Protein AF-A0AA96CYI2-F1 (afdb_monomer_lite)

Radius of gyration: 26.39 Å; chains: 1; bounding box: 57×51×70 Å

Organism: NCBI:txid3074453

Secondary structure (DSSP, 8-state):
---SHHHHHHHHHHHHHHHHHHHHHHHHHHHHHTT-TTSHHHHHHHHHHHHHHHHHHHHHHHHTTTTSHHHHHHHHHHHHHHHHHHHHHHHHT--SHHHHHHHHHTTT-

Sequence (109 aa):
MPFLLPLATLITGVLTVKTVNKTIKTYERRKKEMKDQKFDLEIQKEIAKIGMTATLGATVVTSMFMKNKIAKNTHIVAGVAFCGFALWHHILYQPKKQKVIDKLETKVN

Structure (mmCIF, N/CA/C/O backbone):
data_AF-A0AA96CYI2-F1
#
_entry.id   AF-A0AA96CYI2-F1
#
loop_
_atom_site.group_PDB
_atom_site.id
_atom_site.type_symbol
_atom_site.label_atom_id
_atom_site.label_alt_id
_atom_site.label_comp_id
_atom_site.label_asym_id
_atom_site.label_entity_id
_atom_site.label_seq_id
_atom_site.pdbx_PDB_ins_code
_atom_site.Cartn_x
_atom_site.Cartn_y
_atom_site.Cartn_z
_atom_site.occupancy
_atom_site.B_iso_or_equiv
_atom_site.auth_seq_id
_atom_site.auth_comp_id
_atom_site.auth_asym_id
_atom_site.auth_atom_id
_atom_site.pdbx_PDB_model_num
ATOM 1 N N . MET A 1 1 ? -19.732 25.198 -49.444 1.00 53.97 1 MET A N 1
ATOM 2 C CA . MET A 1 1 ? -18.272 25.153 -49.681 1.00 53.97 1 MET A CA 1
ATOM 3 C C . MET A 1 1 ? -17.588 24.350 -48.559 1.00 53.97 1 MET A C 1
ATOM 5 O O . MET A 1 1 ? -17.339 24.937 -47.516 1.00 53.97 1 MET A O 1
ATOM 9 N N . PRO A 1 2 ? -17.347 23.027 -48.702 1.00 59.66 2 PRO A N 1
ATOM 10 C CA . PRO A 1 2 ? -16.864 22.173 -47.601 1.00 59.66 2 PRO A CA 1
ATOM 11 C C . PRO A 1 2 ? -15.433 21.603 -47.769 1.00 59.66 2 PRO A C 1
ATOM 13 O O . PRO A 1 2 ? -15.092 20.622 -47.119 1.00 59.66 2 PRO A O 1
ATOM 16 N N . PHE A 1 3 ? -14.574 22.177 -48.620 1.00 61.09 3 PHE A N 1
ATOM 17 C CA . PHE A 1 3 ? -13.263 21.577 -48.950 1.00 61.09 3 PHE A CA 1
ATOM 18 C C . PHE A 1 3 ? -12.067 22.048 -48.094 1.00 61.09 3 PHE A C 1
ATOM 20 O O . PHE A 1 3 ? -10.960 21.554 -48.283 1.00 61.09 3 PHE A O 1
ATOM 27 N N . LEU A 1 4 ? -12.258 22.964 -47.136 1.00 60.44 4 LEU A N 1
ATOM 28 C CA . LEU A 1 4 ? -11.163 23.533 -46.319 1.00 60.44 4 LEU A CA 1
ATOM 29 C C . LEU A 1 4 ? -10.926 22.832 -44.965 1.00 60.44 4 LEU A C 1
ATOM 31 O O . LEU A 1 4 ? -9.879 23.019 -44.352 1.00 60.44 4 LEU A O 1
ATOM 35 N N . LEU A 1 5 ? -11.857 21.989 -44.510 1.00 65.56 5 LEU A N 1
ATOM 36 C CA . LEU A 1 5 ? -11.751 21.225 -43.258 1.00 65.56 5 LEU A CA 1
ATOM 37 C C . LEU A 1 5 ? -10.650 20.134 -43.224 1.00 65.56 5 LEU A C 1
ATOM 39 O O . LEU A 1 5 ? -9.997 20.014 -42.185 1.00 65.56 5 LEU A O 1
ATOM 43 N N . PRO A 1 6 ? -10.378 19.359 -44.298 1.00 71.62 6 PRO A N 1
ATOM 44 C CA . PRO A 1 6 ? -9.450 18.225 -44.209 1.00 71.62 6 PRO A CA 1
ATOM 45 C C . PRO A 1 6 ? -7.975 18.634 -44.044 1.00 71.62 6 PRO A C 1
ATOM 47 O O . PRO A 1 6 ? -7.177 17.877 -43.485 1.00 71.62 6 PRO A O 1
ATOM 50 N N . LEU A 1 7 ? -7.597 19.840 -44.485 1.00 74.50 7 LEU A N 1
ATOM 51 C CA . LEU A 1 7 ? -6.219 20.326 -44.363 1.00 74.50 7 LEU A CA 1
ATOM 52 C C . LEU A 1 7 ? -5.867 20.682 -42.909 1.00 74.50 7 LEU A C 1
ATOM 54 O O . LEU A 1 7 ? -4.781 20.354 -42.433 1.00 74.50 7 LEU A O 1
ATOM 58 N N . ALA A 1 8 ? -6.804 21.299 -42.182 1.00 74.31 8 ALA A N 1
ATOM 59 C CA . ALA A 1 8 ? -6.614 21.676 -40.783 1.00 74.31 8 ALA A CA 1
ATOM 60 C C . ALA A 1 8 ? -6.457 20.442 -39.877 1.00 74.31 8 ALA A C 1
ATOM 62 O O . ALA A 1 8 ? -5.572 20.407 -39.022 1.00 74.31 8 ALA A O 1
ATOM 63 N N . THR A 1 9 ? -7.241 19.387 -40.121 1.00 76.69 9 THR A N 1
ATOM 64 C CA . THR A 1 9 ? -7.154 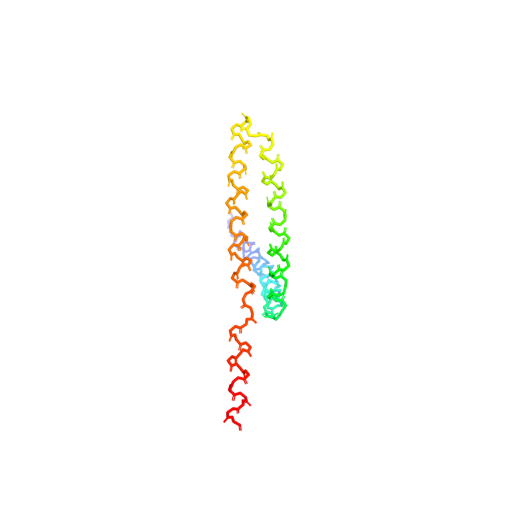18.129 -39.363 1.00 76.69 9 THR A CA 1
ATOM 65 C C . THR A 1 9 ? -5.818 17.406 -39.548 1.00 76.69 9 THR A C 1
ATOM 67 O O . THR A 1 9 ? -5.294 16.832 -38.592 1.00 76.69 9 THR A O 1
ATOM 70 N N . LEU A 1 10 ? -5.220 17.478 -40.743 1.00 80.94 10 LEU A N 1
ATOM 71 C CA . LEU A 1 10 ? -3.894 16.909 -41.006 1.00 80.94 10 LEU A CA 1
ATOM 72 C C . LEU A 1 10 ? -2.791 17.637 -40.226 1.00 80.94 10 LEU A C 1
ATOM 74 O O . LEU A 1 10 ? -1.918 16.995 -39.638 1.00 80.94 10 LEU A O 1
ATOM 78 N N . ILE A 1 11 ? -2.852 18.969 -40.167 1.00 78.94 11 ILE A N 1
ATOM 79 C CA . ILE A 1 11 ? -1.852 19.792 -39.471 1.00 78.94 11 I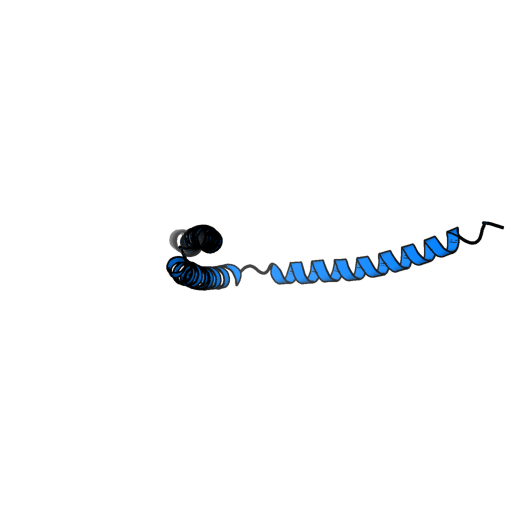LE A CA 1
ATOM 80 C C . ILE A 1 11 ? -1.898 19.537 -37.956 1.00 78.94 11 ILE A C 1
ATOM 82 O O . ILE A 1 11 ? -0.849 19.350 -37.331 1.00 78.94 11 ILE A O 1
ATOM 86 N N . THR A 1 12 ? -3.095 19.446 -37.364 1.00 78.50 12 THR A N 1
ATOM 87 C CA . THR A 1 12 ? -3.256 19.115 -35.937 1.00 78.50 12 THR A CA 1
ATOM 88 C C . THR A 1 12 ? -2.744 17.707 -35.618 1.00 78.50 12 THR A C 1
ATOM 90 O O . THR A 1 12 ? -2.062 17.519 -34.609 1.00 78.50 12 THR A O 1
ATOM 93 N N . GLY A 1 13 ? -2.989 16.723 -36.493 1.00 80.62 13 GLY A N 1
ATOM 94 C CA . GLY A 1 13 ? -2.487 15.356 -36.321 1.00 80.62 13 GLY A CA 1
ATOM 95 C C . GLY A 1 13 ? -0.957 15.285 -36.238 1.00 80.62 13 GLY A C 1
ATOM 96 O O . GLY A 1 13 ? -0.410 14.674 -35.318 1.00 80.62 13 GLY A O 1
ATOM 97 N N . VAL A 1 14 ? -0.248 15.973 -37.138 1.00 81.69 14 VAL A N 1
ATOM 98 C CA . VAL A 1 14 ? 1.228 15.977 -37.172 1.00 81.69 14 VAL A CA 1
ATOM 99 C C . VAL A 1 14 ? 1.834 16.630 -35.921 1.00 81.69 14 VAL A C 1
ATOM 101 O O . VAL A 1 14 ? 2.846 16.149 -35.398 1.00 81.69 14 VAL A O 1
ATOM 104 N N . LEU A 1 15 ? 1.215 17.696 -35.402 1.00 79.50 15 LEU A N 1
ATOM 105 C CA . LEU A 1 15 ? 1.688 18.374 -34.192 1.00 79.50 15 LEU A CA 1
ATOM 106 C C . LEU A 1 15 ? 1.493 17.507 -32.935 1.00 79.50 15 LEU A C 1
ATOM 108 O O . LEU A 1 15 ? 2.398 17.414 -32.095 1.00 79.50 15 LEU A O 1
ATOM 112 N N . THR A 1 16 ? 0.359 16.809 -32.840 1.00 80.38 16 THR A N 1
ATOM 113 C CA . THR A 1 16 ? 0.076 15.874 -31.742 1.00 80.38 16 THR A CA 1
ATOM 114 C C . THR A 1 16 ? 1.062 14.706 -31.745 1.00 80.38 16 THR A C 1
ATOM 116 O O . THR A 1 16 ? 1.639 14.388 -30.705 1.00 80.38 16 THR A O 1
ATOM 119 N N . VAL A 1 17 ? 1.367 14.127 -32.913 1.00 80.62 17 VAL A N 1
ATOM 120 C CA . VAL A 1 17 ? 2.335 13.020 -33.032 1.00 80.62 17 VAL A CA 1
ATOM 121 C C . VAL A 1 17 ? 3.750 13.449 -32.623 1.00 80.62 17 VAL A C 1
ATOM 123 O O . VAL A 1 17 ? 4.425 12.723 -31.888 1.00 80.62 17 VAL A O 1
ATOM 126 N N . LYS A 1 18 ? 4.204 14.648 -33.017 1.00 79.94 18 LYS A N 1
ATOM 127 C CA . LYS A 1 18 ? 5.518 15.170 -32.593 1.00 79.94 18 LYS A CA 1
ATOM 128 C C . LYS A 1 18 ? 5.597 15.391 -31.080 1.00 79.94 18 LYS A C 1
ATOM 130 O O . LYS A 1 18 ? 6.635 15.109 -30.477 1.00 79.94 18 LYS A O 1
ATOM 135 N N . THR A 1 19 ? 4.505 15.848 -30.471 1.00 78.31 19 THR A N 1
ATOM 136 C CA . THR A 1 19 ? 4.417 16.067 -29.020 1.00 78.31 19 THR A CA 1
ATOM 137 C C . THR A 1 19 ? 4.475 14.743 -28.260 1.00 78.31 19 THR A C 1
ATOM 139 O O . THR A 1 19 ? 5.278 14.590 -27.339 1.00 78.31 19 THR A O 1
ATOM 142 N N . VAL A 1 20 ? 3.707 13.744 -28.701 1.00 82.75 20 VAL A N 1
ATOM 143 C CA . VAL A 1 20 ? 3.675 12.414 -28.077 1.00 82.75 20 VAL A CA 1
ATOM 144 C C . VAL A 1 20 ? 5.019 11.693 -28.220 1.00 82.75 20 VAL A C 1
ATOM 146 O O . VAL A 1 20 ? 5.529 11.160 -27.235 1.00 82.75 20 VAL A O 1
ATOM 149 N N . ASN A 1 21 ? 5.664 11.745 -29.391 1.00 80.06 21 ASN A N 1
ATOM 150 C CA . ASN A 1 21 ? 6.963 11.096 -29.610 1.00 80.06 21 ASN A CA 1
ATOM 151 C C . ASN A 1 21 ? 8.067 11.649 -28.681 1.00 80.06 21 ASN A C 1
ATOM 153 O O . ASN A 1 21 ? 8.897 10.900 -28.158 1.00 80.06 21 ASN A O 1
ATOM 157 N N . LYS A 1 22 ? 8.055 12.962 -28.410 1.00 81.88 22 LYS A N 1
ATOM 158 C CA . LYS A 1 22 ? 8.994 13.597 -27.469 1.00 81.88 22 LYS A CA 1
ATOM 159 C C . LYS A 1 22 ? 8.761 13.127 -26.026 1.00 81.88 22 LYS A C 1
ATOM 161 O O . LYS A 1 22 ? 9.727 12.882 -25.296 1.00 81.88 22 LYS A O 1
ATOM 166 N N . THR A 1 23 ? 7.500 12.945 -25.633 1.00 76.38 23 THR A N 1
ATOM 167 C CA . THR A 1 23 ? 7.116 12.432 -24.310 1.00 76.38 23 THR A CA 1
ATOM 168 C C . THR A 1 23 ? 7.503 10.962 -24.139 1.00 76.38 23 THR A C 1
ATOM 170 O O . THR A 1 23 ? 8.130 10.617 -23.137 1.00 76.38 23 THR A O 1
ATOM 173 N N . ILE A 1 24 ? 7.244 10.115 -25.142 1.00 79.62 24 ILE A N 1
ATOM 174 C CA . ILE A 1 24 ? 7.604 8.685 -25.124 1.00 79.62 24 ILE A CA 1
ATOM 175 C C . ILE A 1 24 ? 9.121 8.504 -24.990 1.00 79.62 24 ILE A C 1
ATOM 177 O O . ILE A 1 24 ? 9.583 7.770 -24.118 1.00 79.62 24 ILE A O 1
ATOM 181 N N . LYS A 1 25 ? 9.920 9.243 -25.772 1.00 80.94 25 LYS A N 1
ATOM 182 C CA . LYS A 1 25 ? 11.391 9.184 -25.690 1.00 80.94 25 LYS A CA 1
ATOM 183 C C . LYS A 1 25 ? 11.925 9.589 -24.309 1.00 80.94 25 LYS A C 1
ATOM 185 O O . LYS A 1 25 ? 12.961 9.090 -23.873 1.00 80.94 25 LYS A O 1
ATOM 190 N N . THR A 1 26 ? 11.221 10.483 -23.617 1.00 76.81 26 THR A N 1
ATOM 191 C CA . THR A 1 26 ? 11.572 10.923 -22.257 1.00 76.81 26 THR A CA 1
ATOM 192 C C . THR 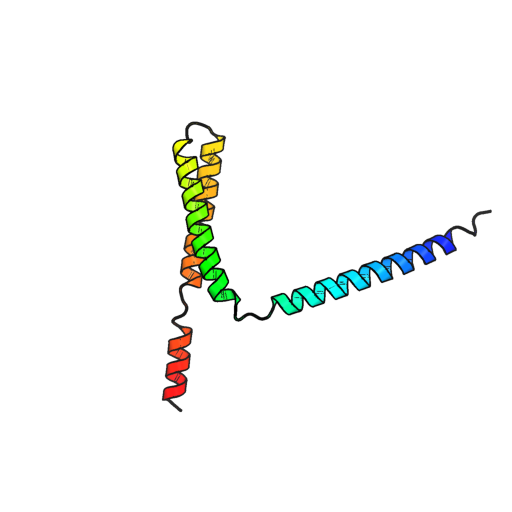A 1 26 ? 11.168 9.892 -21.199 1.00 76.81 26 THR A C 1
ATOM 194 O O . THR A 1 26 ? 11.890 9.716 -20.218 1.00 76.81 26 THR A O 1
ATOM 197 N N . TYR A 1 27 ? 10.052 9.186 -21.401 1.00 70.19 27 TYR A N 1
ATOM 198 C CA . TYR A 1 27 ? 9.608 8.092 -20.534 1.00 70.19 27 TYR A CA 1
ATOM 199 C C . TYR A 1 27 ? 10.556 6.887 -20.612 1.00 70.19 27 TYR A C 1
ATOM 201 O O . TYR A 1 27 ? 11.035 6.412 -19.585 1.00 70.19 27 TYR A O 1
ATOM 209 N N . GLU A 1 28 ? 10.918 6.462 -21.824 1.00 76.44 28 GLU A N 1
ATOM 210 C CA . GLU A 1 28 ? 11.845 5.344 -22.045 1.00 76.44 28 GLU A CA 1
ATOM 211 C C . GLU A 1 28 ? 13.255 5.631 -21.502 1.00 76.44 28 GLU A C 1
ATOM 213 O O . GLU A 1 28 ? 13.892 4.749 -20.927 1.00 76.44 28 GLU A O 1
ATOM 218 N N . ARG A 1 29 ? 13.736 6.882 -21.592 1.00 65.81 29 ARG A N 1
ATOM 219 C CA . ARG A 1 29 ? 15.029 7.270 -21.003 1.00 65.81 29 ARG A CA 1
ATOM 220 C C . ARG A 1 29 ? 15.015 7.187 -19.472 1.00 65.81 29 ARG A C 1
ATOM 222 O O . ARG A 1 29 ? 15.930 6.602 -18.903 1.00 65.81 29 ARG A O 1
ATOM 229 N N . ARG A 1 30 ? 13.957 7.685 -18.819 1.00 62.69 30 ARG A N 1
ATOM 230 C CA . ARG A 1 30 ? 13.794 7.571 -17.355 1.00 62.69 30 ARG A CA 1
ATOM 231 C C . ARG A 1 30 ? 13.627 6.122 -16.894 1.00 62.69 30 ARG A C 1
ATOM 233 O O . ARG A 1 30 ? 14.155 5.740 -15.856 1.00 62.69 30 ARG A O 1
ATOM 240 N N . LYS A 1 31 ? 12.942 5.293 -17.684 1.00 64.69 31 LYS A N 1
ATOM 241 C CA . LYS A 1 31 ? 12.794 3.856 -17.417 1.00 64.69 31 LYS A CA 1
ATOM 242 C C . LYS A 1 31 ? 14.128 3.111 -17.502 1.00 64.69 31 LYS A C 1
ATOM 244 O O . LYS A 1 31 ? 14.342 2.171 -16.745 1.00 64.69 31 LYS A O 1
ATOM 249 N N . LYS A 1 32 ? 15.020 3.527 -18.407 1.00 59.31 32 LYS A N 1
ATOM 250 C CA . LYS A 1 32 ? 16.352 2.931 -18.561 1.00 59.31 32 LYS A CA 1
ATOM 251 C C . LYS A 1 32 ? 17.285 3.286 -17.396 1.00 59.31 32 LYS A C 1
ATOM 253 O O . LYS A 1 32 ? 18.036 2.418 -16.974 1.00 59.31 32 LYS A O 1
ATOM 258 N N . GLU A 1 33 ? 17.181 4.495 -16.842 1.00 58.00 33 GLU A N 1
ATOM 259 C CA . GLU A 1 33 ? 17.940 4.919 -15.648 1.00 58.00 33 GLU A CA 1
ATOM 260 C C . GLU A 1 33 ? 17.440 4.266 -14.348 1.00 58.00 33 GLU A C 1
ATOM 262 O O . GLU A 1 33 ? 18.240 3.923 -13.487 1.00 58.00 33 GLU A O 1
ATOM 267 N N . MET A 1 34 ? 16.137 3.990 -14.228 1.00 57.81 34 MET A N 1
ATOM 268 C CA . MET A 1 34 ? 15.569 3.226 -13.102 1.00 57.81 34 MET A CA 1
ATOM 269 C C . MET A 1 34 ? 16.011 1.749 -13.061 1.00 57.81 34 MET A C 1
ATOM 271 O O . MET A 1 34 ? 15.758 1.062 -12.077 1.00 57.81 34 MET A O 1
ATOM 275 N N . LYS A 1 35 ? 16.621 1.226 -14.133 1.00 53.91 35 LYS A N 1
ATOM 276 C CA . LYS A 1 35 ? 16.873 -0.212 -14.315 1.00 53.91 35 LYS A CA 1
ATOM 277 C C . LYS A 1 35 ? 18.274 -0.669 -13.883 1.00 53.91 35 LYS A C 1
ATOM 279 O O . LYS A 1 35 ? 18.572 -1.850 -14.037 1.00 53.91 35 LYS A O 1
ATOM 284 N N . ASP A 1 36 ? 19.135 0.199 -13.350 1.00 54.44 36 ASP A N 1
ATOM 285 C CA . ASP A 1 36 ? 20.457 -0.227 -12.858 1.00 54.44 36 ASP A CA 1
ATOM 286 C C . ASP A 1 36 ? 20.367 -0.805 -11.429 1.00 54.44 36 ASP A C 1
ATOM 288 O O . ASP A 1 36 ? 20.454 -0.137 -10.398 1.00 54.44 36 ASP A O 1
ATOM 292 N N . GLN A 1 37 ? 20.134 -2.117 -11.404 1.00 57.09 37 GLN A N 1
ATOM 293 C CA . GLN A 1 37 ? 19.570 -2.932 -10.324 1.00 57.09 37 GLN A CA 1
ATOM 294 C C . GLN A 1 37 ? 20.554 -3.425 -9.244 1.00 57.09 37 GLN A C 1
ATOM 296 O O . GLN A 1 37 ? 20.455 -4.562 -8.781 1.00 57.09 37 GLN A O 1
ATOM 301 N N . LYS A 1 38 ? 21.507 -2.604 -8.793 1.00 52.94 38 LYS A N 1
ATOM 302 C CA . LYS A 1 38 ? 22.332 -2.960 -7.611 1.00 52.94 38 LYS A CA 1
ATOM 303 C C . LYS A 1 38 ? 21.973 -2.198 -6.341 1.00 52.94 38 LYS A C 1
ATOM 305 O O . LYS A 1 38 ? 22.254 -2.685 -5.251 1.00 52.94 38 LYS A O 1
ATOM 310 N N . PHE A 1 39 ? 21.286 -1.069 -6.481 1.00 53.78 39 PHE A N 1
ATOM 311 C CA . PHE A 1 39 ? 20.814 -0.254 -5.362 1.00 53.78 39 PHE A CA 1
ATOM 312 C C . PHE A 1 39 ? 19.428 -0.693 -4.841 1.00 53.78 39 PHE A C 1
ATOM 314 O O . PHE A 1 39 ? 18.956 -0.218 -3.813 1.00 53.78 39 PHE A O 1
ATOM 321 N N . ASP A 1 40 ? 18.795 -1.649 -5.526 1.00 65.31 40 ASP A N 1
ATOM 322 C CA . ASP A 1 40 ? 17.415 -2.066 -5.279 1.00 65.31 40 ASP A CA 1
ATOM 323 C C . ASP A 1 40 ? 17.275 -2.891 -3.988 1.00 65.31 40 ASP A C 1
ATOM 325 O O . ASP A 1 40 ? 16.374 -2.648 -3.204 1.00 65.31 40 ASP A O 1
ATOM 329 N N . LEU A 1 41 ? 18.184 -3.829 -3.687 1.00 68.94 41 LEU A N 1
ATOM 330 C CA . LEU A 1 41 ? 18.021 -4.727 -2.526 1.00 68.94 41 LEU A CA 1
ATOM 331 C C . LEU A 1 41 ? 18.231 -4.041 -1.171 1.00 68.94 41 LEU A C 1
ATOM 333 O O . LEU A 1 41 ? 17.621 -4.442 -0.181 1.00 68.94 41 LEU A O 1
ATOM 337 N N . GLU A 1 42 ? 19.124 -3.058 -1.097 1.00 75.44 42 GLU A N 1
ATOM 338 C CA . GLU A 1 42 ? 19.390 -2.317 0.139 1.00 75.44 42 GLU A CA 1
ATOM 339 C C . GLU A 1 42 ? 18.275 -1.302 0.403 1.00 75.44 42 GLU A C 1
ATOM 341 O O . GLU A 1 42 ? 17.669 -1.342 1.474 1.00 75.44 42 GLU A O 1
ATOM 346 N N . ILE A 1 43 ? 17.876 -0.540 -0.625 1.00 80.69 43 ILE A N 1
ATOM 347 C CA . ILE A 1 43 ? 16.686 0.319 -0.571 1.00 80.69 43 ILE A CA 1
ATOM 348 C C . ILE A 1 43 ? 15.430 -0.501 -0.258 1.00 80.69 43 ILE A C 1
ATOM 350 O O . ILE A 1 43 ? 14.644 -0.106 0.594 1.00 80.69 43 ILE A O 1
ATOM 354 N N . GLN A 1 44 ? 15.229 -1.665 -0.877 1.00 81.38 44 GLN A N 1
ATOM 355 C CA . GLN A 1 44 ? 14.064 -2.509 -0.605 1.00 81.38 44 GLN A CA 1
ATOM 356 C C . GLN A 1 44 ? 14.038 -3.012 0.845 1.00 81.38 44 GLN A C 1
ATOM 358 O O . GLN A 1 44 ? 12.960 -3.096 1.431 1.00 81.38 44 GLN A O 1
ATOM 363 N N . LYS A 1 45 ? 15.194 -3.302 1.460 1.00 82.94 45 LYS A N 1
ATOM 364 C CA . LYS A 1 45 ? 15.272 -3.649 2.892 1.00 82.94 45 LYS A CA 1
ATOM 365 C C . LYS A 1 45 ? 14.958 -2.459 3.792 1.00 82.94 45 LYS A C 1
ATOM 367 O O . LYS A 1 45 ? 14.259 -2.630 4.790 1.00 82.94 45 LYS A O 1
ATOM 372 N N . GLU A 1 46 ? 15.451 -1.270 3.454 1.00 84.44 46 GLU A N 1
ATOM 373 C CA . GLU A 1 46 ? 15.136 -0.041 4.186 1.00 84.44 46 GLU A CA 1
ATOM 374 C C . GLU A 1 46 ? 13.651 0.311 4.073 1.00 84.44 46 GLU A C 1
ATOM 376 O O . GLU A 1 46 ? 13.004 0.543 5.092 1.00 84.44 46 GLU A O 1
ATOM 381 N N . ILE A 1 47 ? 13.078 0.234 2.869 1.00 88.81 47 ILE A N 1
ATOM 382 C CA . ILE A 1 47 ? 11.644 0.421 2.622 1.00 88.81 47 ILE A CA 1
ATOM 383 C C . ILE A 1 47 ? 10.832 -0.626 3.376 1.00 88.81 47 ILE A C 1
ATOM 385 O O . ILE A 1 47 ? 9.822 -0.280 3.978 1.00 88.81 47 ILE A O 1
ATOM 389 N N . ALA A 1 48 ? 11.258 -1.891 3.395 1.00 88.25 48 ALA A N 1
ATOM 390 C CA . ALA A 1 48 ? 10.569 -2.919 4.165 1.00 88.25 48 ALA A CA 1
ATOM 391 C C . ALA A 1 48 ? 10.588 -2.598 5.669 1.00 88.25 48 ALA A C 1
ATOM 39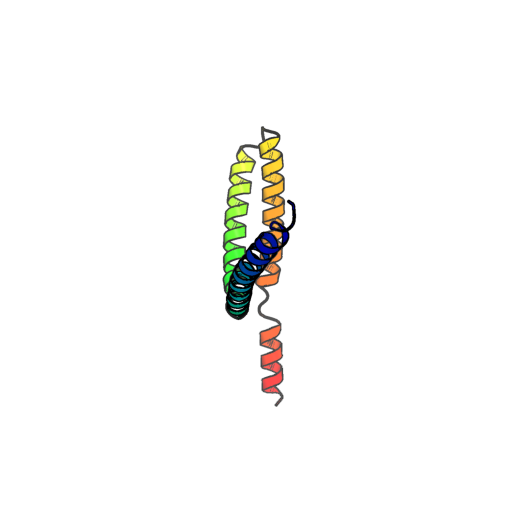3 O O . ALA A 1 48 ? 9.556 -2.700 6.326 1.00 88.25 48 ALA A O 1
ATOM 394 N N . LYS A 1 49 ? 11.723 -2.137 6.213 1.00 88.62 49 LYS A N 1
ATOM 395 C CA . LYS A 1 49 ? 11.840 -1.737 7.624 1.00 88.62 49 LYS A CA 1
ATOM 396 C C . LYS A 1 49 ? 10.976 -0.511 7.949 1.00 88.62 49 LYS A C 1
ATOM 398 O O . LYS A 1 49 ? 10.250 -0.535 8.939 1.00 88.62 49 LYS A O 1
ATOM 403 N N . ILE A 1 50 ? 11.015 0.525 7.110 1.00 93.12 50 ILE A N 1
ATOM 404 C CA . ILE A 1 50 ? 10.204 1.746 7.262 1.00 93.12 50 ILE A CA 1
ATOM 405 C C . ILE A 1 50 ? 8.711 1.427 7.098 1.00 93.12 50 ILE A C 1
ATOM 407 O O . ILE A 1 50 ? 7.880 1.906 7.863 1.00 93.12 50 ILE A O 1
ATOM 411 N N . GLY A 1 51 ? 8.358 0.579 6.133 1.00 92.69 51 GLY A N 1
ATOM 412 C CA . GLY A 1 51 ? 6.991 0.123 5.896 1.00 92.69 51 GLY A CA 1
ATOM 413 C C . GLY A 1 51 ? 6.441 -0.676 7.075 1.00 92.69 51 GLY A C 1
ATOM 414 O O . GLY A 1 51 ? 5.307 -0.441 7.495 1.00 92.69 51 GLY A O 1
ATOM 415 N N . MET A 1 52 ? 7.251 -1.557 7.672 1.00 93.31 52 MET A N 1
ATOM 416 C CA . MET A 1 52 ? 6.878 -2.288 8.887 1.00 93.31 52 MET A CA 1
ATOM 417 C C . MET A 1 52 ? 6.630 -1.349 10.069 1.00 93.31 52 MET A C 1
ATOM 419 O O . MET A 1 52 ? 5.617 -1.501 10.745 1.00 93.31 52 MET A O 1
ATOM 423 N N . THR A 1 53 ? 7.504 -0.371 10.327 1.00 95.25 53 THR A N 1
ATOM 424 C CA . THR A 1 53 ? 7.314 0.558 11.456 1.00 95.25 53 THR A CA 1
ATOM 425 C C . THR A 1 53 ? 6.133 1.499 11.234 1.00 95.25 53 THR A C 1
ATOM 427 O O . THR A 1 53 ? 5.352 1.722 12.159 1.00 95.25 53 THR A O 1
ATOM 430 N N . ALA A 1 54 ? 5.947 1.996 10.008 1.00 96.19 54 ALA A N 1
ATOM 431 C CA . ALA A 1 54 ? 4.822 2.852 9.646 1.00 96.19 54 ALA A CA 1
ATOM 432 C C . ALA A 1 54 ? 3.480 2.118 9.782 1.00 96.19 54 ALA A C 1
ATOM 434 O O . ALA A 1 54 ? 2.556 2.625 10.421 1.00 96.19 54 ALA A O 1
ATOM 435 N N . THR A 1 55 ? 3.377 0.905 9.225 1.00 95.44 55 THR A N 1
ATOM 436 C CA . THR A 1 55 ? 2.155 0.098 9.341 1.00 95.44 55 THR A CA 1
ATOM 437 C C . THR A 1 55 ? 1.912 -0.342 10.778 1.00 95.44 55 THR A C 1
ATOM 439 O O . THR A 1 55 ? 0.784 -0.227 11.233 1.00 95.44 55 THR A O 1
ATOM 442 N N . LEU A 1 56 ? 2.938 -0.727 11.543 1.00 94.62 56 LEU A N 1
ATOM 443 C CA . LEU A 1 56 ? 2.799 -1.029 12.972 1.00 94.62 56 LEU A CA 1
ATOM 444 C C . LEU A 1 56 ? 2.243 0.166 13.758 1.00 94.62 56 LEU A C 1
ATOM 446 O O . LEU A 1 56 ? 1.291 0.003 14.519 1.00 94.62 56 LEU A O 1
ATOM 450 N N . GLY A 1 57 ? 2.785 1.367 13.532 1.00 95.12 57 GLY A N 1
ATOM 451 C CA . GLY A 1 57 ? 2.286 2.599 14.140 1.00 95.12 57 GLY A CA 1
ATOM 452 C C . GLY A 1 57 ? 0.817 2.850 13.801 1.00 95.12 57 GLY A C 1
ATOM 453 O O . GLY A 1 57 ? 0.017 3.085 14.703 1.00 95.12 57 GLY A O 1
ATOM 454 N N . ALA A 1 58 ? 0.439 2.703 12.526 1.00 93.75 58 ALA A N 1
ATOM 455 C CA . ALA A 1 58 ? -0.947 2.820 12.073 1.00 93.75 58 ALA A CA 1
ATOM 456 C C . ALA A 1 58 ? -1.871 1.786 12.745 1.00 93.75 58 ALA A C 1
ATOM 458 O O . ALA A 1 58 ? -2.958 2.131 13.213 1.00 93.75 58 ALA A O 1
ATOM 459 N N . THR A 1 59 ? -1.441 0.527 12.846 1.00 94.44 59 THR A N 1
ATOM 460 C CA . THR A 1 59 ? -2.220 -0.545 13.478 1.00 94.44 59 THR A CA 1
ATOM 461 C C . THR A 1 59 ? -2.408 -0.293 14.977 1.00 94.44 59 THR A C 1
ATOM 463 O O . THR A 1 59 ? -3.501 -0.541 15.487 1.00 94.44 59 THR A O 1
ATOM 466 N N . VAL A 1 60 ? -1.398 0.262 15.664 1.00 94.06 60 VAL A N 1
ATOM 467 C CA . VAL A 1 60 ? -1.439 0.622 17.095 1.00 94.06 60 VAL A CA 1
ATOM 468 C C . VAL A 1 60 ? -2.328 1.839 17.363 1.00 94.06 60 VAL A C 1
ATOM 470 O O . VAL A 1 60 ? -3.177 1.784 18.247 1.00 94.06 60 VAL A O 1
ATOM 473 N N . VAL A 1 61 ? -2.217 2.927 16.590 1.00 93.31 61 VAL A N 1
ATOM 474 C CA . VAL A 1 61 ? -3.118 4.085 16.787 1.00 93.31 61 VAL A CA 1
ATOM 475 C C . VAL A 1 61 ? -4.566 3.721 16.462 1.00 93.31 61 VAL A C 1
ATOM 477 O O . VAL A 1 61 ? -5.494 4.171 17.133 1.00 93.31 61 VAL A O 1
ATOM 480 N N . THR A 1 62 ? -4.767 2.847 15.472 1.00 91.88 62 THR A N 1
ATOM 481 C CA . THR A 1 62 ? -6.106 2.404 15.083 1.00 91.88 62 THR A CA 1
ATOM 482 C C . THR A 1 62 ? -6.677 1.373 16.064 1.00 91.88 62 THR A C 1
ATOM 484 O O . THR A 1 62 ? -7.894 1.339 16.255 1.00 91.88 62 THR A O 1
ATOM 487 N N . SER A 1 63 ? -5.842 0.569 16.743 1.00 90.56 63 SER A N 1
ATOM 488 C CA . SER A 1 63 ? -6.314 -0.394 17.754 1.00 90.56 63 SER A CA 1
ATOM 489 C C . SER A 1 63 ? -6.947 0.311 18.955 1.00 90.56 63 SER A C 1
ATOM 491 O O . SER A 1 63 ? -7.966 -0.144 19.474 1.00 90.56 63 SER A O 1
ATOM 493 N N . MET A 1 64 ? -6.424 1.484 19.327 1.00 86.88 64 MET A N 1
ATOM 494 C CA . MET A 1 64 ? -6.973 2.304 20.410 1.00 86.88 64 MET A CA 1
ATOM 495 C C . MET A 1 64 ? -8.369 2.875 20.086 1.00 86.88 64 MET A C 1
ATOM 497 O O . MET A 1 64 ? -9.121 3.224 20.994 1.00 86.88 64 MET A O 1
ATOM 501 N N . PHE A 1 65 ? -8.756 2.906 18.804 1.00 85.56 65 PHE A N 1
ATOM 502 C CA . PHE A 1 65 ? -10.029 3.449 18.315 1.00 85.56 65 PHE A CA 1
ATOM 503 C C . PHE A 1 65 ? -10.999 2.391 17.740 1.00 85.56 65 PHE A C 1
ATOM 505 O O . PHE A 1 65 ? -11.926 2.736 17.009 1.00 85.56 65 PHE A O 1
ATOM 512 N N . MET A 1 66 ? -10.891 1.108 18.116 1.00 78.88 66 MET A N 1
ATOM 513 C CA . MET A 1 66 ? -11.733 -0.003 17.601 1.00 78.88 66 MET A CA 1
ATOM 514 C C . MET A 1 66 ? -13.247 0.071 17.903 1.00 78.88 66 MET A C 1
ATOM 516 O O . MET A 1 66 ? -14.001 -0.784 17.435 1.00 78.88 66 MET A O 1
ATOM 520 N N . LYS A 1 67 ? -13.725 1.087 18.635 1.00 81.81 67 LYS A N 1
ATOM 521 C CA . LYS A 1 67 ? -15.161 1.291 18.917 1.00 81.81 67 LYS A CA 1
ATOM 522 C C . LYS A 1 67 ? -15.982 1.626 17.662 1.00 81.81 67 LYS A C 1
ATOM 524 O O . LYS A 1 67 ? -17.163 1.293 17.606 1.00 81.81 67 LYS A O 1
ATOM 529 N N . ASN A 1 68 ? -15.365 2.219 16.635 1.00 86.25 68 ASN A N 1
ATOM 530 C CA . ASN A 1 68 ? -16.035 2.544 15.373 1.00 86.25 68 ASN A CA 1
ATOM 531 C C . ASN A 1 68 ? -15.799 1.470 14.298 1.00 86.25 68 ASN A C 1
ATOM 533 O O . ASN A 1 68 ? -14.677 1.000 14.108 1.00 86.25 68 ASN A O 1
ATOM 537 N N . LYS A 1 69 ? -16.838 1.158 13.502 1.00 86.38 69 LYS A N 1
ATOM 538 C CA . LYS A 1 69 ? -16.745 0.234 12.347 1.00 86.38 69 LYS A CA 1
ATOM 539 C C . LYS A 1 69 ? -15.628 0.617 11.366 1.00 86.38 69 LYS A C 1
ATOM 541 O O . LYS A 1 69 ? -14.951 -0.267 10.854 1.00 86.38 69 LYS A O 1
ATOM 546 N N . ILE A 1 70 ? -15.427 1.916 11.136 1.00 88.56 70 ILE A N 1
ATOM 547 C CA . ILE A 1 70 ? -14.386 2.438 10.237 1.00 88.56 70 ILE A CA 1
ATOM 548 C C . ILE A 1 70 ? -12.994 2.111 10.784 1.00 88.56 70 ILE A C 1
ATOM 550 O O . ILE A 1 70 ? -12.199 1.495 10.086 1.00 88.56 70 ILE A O 1
ATOM 554 N N . ALA A 1 71 ? -12.727 2.435 12.050 1.00 87.38 71 ALA A N 1
ATOM 555 C CA . ALA A 1 71 ? -11.448 2.132 12.685 1.00 87.38 71 ALA A CA 1
ATOM 556 C C . ALA A 1 71 ? -11.177 0.622 12.740 1.00 87.38 71 ALA A C 1
ATOM 558 O O . ALA A 1 71 ? -10.061 0.190 12.477 1.00 87.38 71 ALA A O 1
ATOM 559 N N . LYS A 1 72 ? -12.205 -0.206 12.974 1.00 88.75 72 LYS A N 1
ATOM 560 C CA . LYS A 1 72 ? -12.057 -1.667 12.914 1.00 88.75 72 LYS A CA 1
ATOM 561 C C . LYS A 1 72 ? -11.585 -2.142 11.535 1.00 88.75 72 LYS A C 1
ATOM 563 O O . LYS A 1 72 ? -10.663 -2.947 11.451 1.00 88.75 72 LYS A O 1
ATOM 568 N N . ASN A 1 73 ? -12.183 -1.629 10.461 1.00 92.62 73 ASN A N 1
ATOM 569 C CA . ASN A 1 73 ? -11.781 -1.982 9.100 1.00 92.62 73 ASN A CA 1
ATOM 570 C C . ASN A 1 73 ? -10.370 -1.470 8.782 1.00 92.62 73 ASN A C 1
ATOM 572 O O . ASN A 1 73 ? -9.560 -2.218 8.242 1.00 92.62 73 ASN A O 1
ATOM 576 N N . THR A 1 74 ? -10.050 -0.236 9.174 1.00 92.00 74 THR A N 1
ATOM 577 C CA . THR A 1 74 ? -8.710 0.338 8.999 1.00 92.00 74 THR A CA 1
ATOM 578 C C . THR A 1 74 ? -7.648 -0.458 9.758 1.00 92.00 74 THR A C 1
ATOM 580 O O . THR A 1 74 ? -6.580 -0.694 9.207 1.00 92.00 74 THR A O 1
ATOM 583 N N . HIS A 1 75 ? -7.936 -0.945 10.970 1.00 93.75 75 HIS A N 1
ATOM 584 C CA . HIS A 1 75 ? -7.014 -1.786 11.740 1.00 93.75 75 HIS A CA 1
ATOM 585 C C . HIS A 1 75 ? -6.741 -3.115 11.027 1.00 93.75 75 HIS A C 1
ATOM 587 O O . HIS A 1 75 ? -5.594 -3.542 10.948 1.00 93.75 75 HIS A O 1
ATOM 593 N N . ILE A 1 76 ? -7.775 -3.743 10.457 1.00 94.38 76 ILE A N 1
ATOM 594 C CA . ILE A 1 76 ? -7.622 -4.981 9.683 1.00 94.38 76 ILE A CA 1
ATOM 595 C C . ILE A 1 76 ? -6.778 -4.725 8.429 1.00 94.38 76 ILE A C 1
ATOM 597 O O . ILE A 1 76 ? -5.844 -5.476 8.166 1.00 94.38 76 ILE A O 1
ATOM 601 N N . VAL A 1 77 ? -7.051 -3.649 7.683 1.00 94.50 77 VAL A N 1
ATOM 602 C CA . VAL A 1 77 ? -6.272 -3.288 6.486 1.00 94.50 77 VAL A CA 1
ATOM 603 C C . VAL A 1 77 ? -4.815 -2.977 6.845 1.00 94.50 77 VAL A C 1
ATOM 605 O O . VAL A 1 77 ? -3.907 -3.487 6.190 1.00 94.50 77 VAL A O 1
ATOM 608 N N . ALA A 1 78 ? -4.579 -2.206 7.909 1.00 92.69 78 ALA A N 1
ATOM 609 C CA . ALA A 1 78 ? -3.239 -1.910 8.415 1.00 92.69 78 ALA A CA 1
ATOM 610 C C . ALA A 1 78 ? -2.507 -3.182 8.880 1.00 92.69 78 ALA A C 1
ATOM 612 O O . ALA A 1 78 ? -1.328 -3.355 8.578 1.00 92.69 78 ALA A O 1
ATOM 613 N N .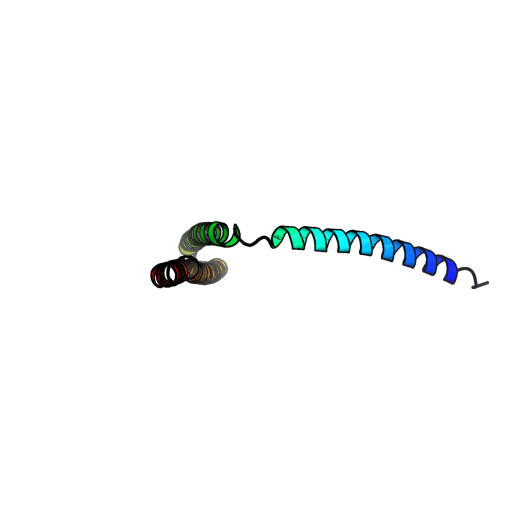 GLY A 1 79 ? -3.215 -4.111 9.530 1.00 93.06 79 GLY A N 1
ATOM 614 C CA . GLY A 1 79 ? -2.686 -5.409 9.945 1.00 93.06 79 GLY A CA 1
ATOM 615 C C . GLY A 1 79 ? -2.316 -6.314 8.766 1.00 93.06 79 GLY A C 1
ATOM 616 O O . GLY A 1 79 ? -1.235 -6.896 8.756 1.00 93.06 79 GLY A O 1
ATOM 617 N N . VAL A 1 80 ? -3.158 -6.388 7.730 1.00 95.81 80 VAL A N 1
ATOM 618 C CA . VAL A 1 80 ? -2.851 -7.143 6.501 1.00 95.81 80 VAL A CA 1
ATOM 619 C C . VAL A 1 80 ? -1.647 -6.533 5.778 1.00 95.81 80 VAL A C 1
ATOM 621 O O . VAL A 1 80 ? -0.757 -7.269 5.352 1.00 95.81 80 VAL A O 1
ATOM 624 N N . ALA A 1 81 ? -1.571 -5.201 5.696 1.00 93.50 81 ALA A N 1
ATOM 625 C CA . ALA A 1 81 ? -0.409 -4.508 5.145 1.00 93.50 81 ALA A CA 1
ATOM 626 C C . ALA A 1 81 ? 0.865 -4.803 5.958 1.00 93.50 81 ALA A C 1
ATOM 628 O O . ALA A 1 81 ? 1.899 -5.114 5.372 1.00 93.50 81 ALA A O 1
ATOM 629 N N . PHE A 1 82 ? 0.782 -4.789 7.292 1.00 93.94 82 PHE A N 1
ATOM 630 C CA . PHE A 1 82 ? 1.890 -5.148 8.179 1.00 93.94 82 PHE A CA 1
ATOM 631 C C . PHE A 1 82 ? 2.373 -6.589 7.947 1.00 93.94 82 PHE A C 1
ATOM 633 O O . PHE A 1 82 ? 3.573 -6.810 7.793 1.00 93.94 82 PHE A O 1
ATOM 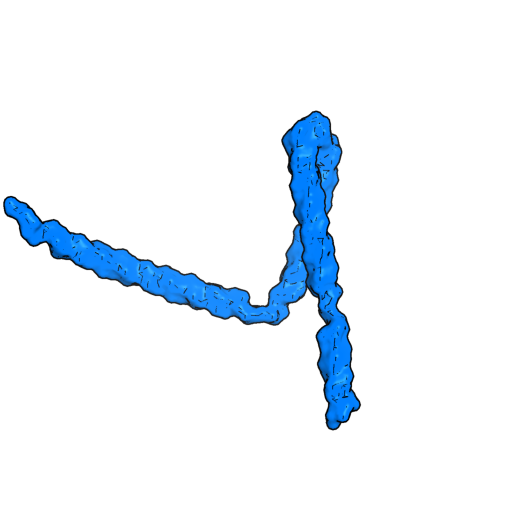640 N N . CYS A 1 83 ? 1.461 -7.561 7.827 1.00 93.38 83 CYS A N 1
ATOM 641 C CA . CYS A 1 83 ? 1.806 -8.944 7.483 1.00 93.38 83 CYS A CA 1
ATOM 642 C C . CYS A 1 83 ? 2.483 -9.047 6.106 1.00 93.38 83 CYS A C 1
ATOM 644 O O . CYS A 1 83 ? 3.467 -9.773 5.957 1.00 93.38 83 CYS A O 1
ATOM 646 N N . GLY A 1 84 ? 2.001 -8.293 5.113 1.00 93.06 84 GLY A N 1
ATOM 647 C CA . GLY A 1 84 ? 2.617 -8.211 3.787 1.00 93.06 84 GLY A CA 1
ATOM 648 C C . GLY A 1 84 ? 4.048 -7.672 3.842 1.00 93.06 84 GLY A C 1
ATOM 649 O O . GLY A 1 84 ? 4.960 -8.304 3.311 1.00 93.06 84 GLY A O 1
ATOM 650 N N . PHE A 1 85 ? 4.270 -6.559 4.549 1.00 91.56 85 PHE A N 1
ATOM 651 C CA . PHE A 1 85 ? 5.609 -5.999 4.752 1.00 91.56 85 PHE A CA 1
ATOM 652 C C . PHE A 1 85 ? 6.519 -6.922 5.566 1.00 91.56 85 PHE A C 1
ATOM 654 O O . PHE A 1 85 ? 7.704 -6.989 5.265 1.00 91.56 85 PHE A O 1
ATOM 661 N N . ALA A 1 86 ? 5.998 -7.669 6.541 1.00 89.94 86 ALA A N 1
ATOM 662 C CA . ALA A 1 86 ? 6.778 -8.639 7.310 1.00 89.94 86 ALA A CA 1
ATOM 663 C C . ALA A 1 86 ? 7.244 -9.827 6.448 1.00 89.94 86 ALA A C 1
ATOM 665 O O . ALA A 1 86 ? 8.410 -10.225 6.516 1.00 89.94 86 ALA A O 1
ATOM 666 N N . LEU A 1 87 ? 6.359 -10.363 5.598 1.00 89.25 87 LEU A N 1
ATOM 667 C CA . LEU A 1 87 ? 6.705 -11.413 4.635 1.00 89.25 87 LEU A CA 1
ATOM 668 C C . LEU A 1 87 ? 7.713 -10.901 3.599 1.00 89.25 87 LEU A C 1
ATOM 670 O O . LEU A 1 87 ? 8.728 -11.552 3.350 1.00 89.25 87 LEU A O 1
ATOM 674 N N . TRP A 1 88 ? 7.482 -9.704 3.055 1.00 86.38 88 TRP A N 1
ATOM 675 C CA . TRP A 1 88 ? 8.391 -9.042 2.118 1.00 86.38 88 TRP A CA 1
ATOM 676 C C . TRP A 1 88 ? 9.761 -8.763 2.756 1.00 86.38 88 TRP A C 1
ATOM 678 O O . TRP A 1 88 ? 10.798 -9.044 2.155 1.00 86.38 88 TRP A O 1
ATOM 688 N N . HIS A 1 89 ? 9.783 -8.311 4.014 1.00 83.50 89 HIS A N 1
ATOM 689 C CA . HIS A 1 89 ? 10.998 -8.124 4.802 1.00 83.50 89 HIS A CA 1
ATOM 690 C C . HIS A 1 89 ? 11.756 -9.444 4.960 1.00 83.50 89 HIS A C 1
ATOM 692 O O . HIS A 1 89 ? 12.958 -9.468 4.724 1.00 83.50 89 HIS A O 1
ATOM 698 N N . HIS A 1 90 ? 11.082 -10.553 5.288 1.00 82.31 90 HIS A N 1
ATOM 699 C CA . HIS A 1 90 ? 11.735 -11.857 5.437 1.00 82.31 90 HIS A CA 1
ATOM 700 C C . HIS A 1 90 ? 12.351 -12.368 4.125 1.00 82.31 90 HIS A C 1
ATOM 702 O O . HIS A 1 90 ? 13.473 -12.872 4.135 1.00 82.31 90 HIS A O 1
ATOM 708 N N . ILE A 1 91 ? 11.656 -12.200 2.997 1.00 76.25 91 ILE A N 1
ATOM 709 C CA . ILE A 1 91 ? 12.140 -12.613 1.671 1.00 76.25 91 ILE A CA 1
ATOM 710 C C . ILE A 1 91 ? 13.368 -11.782 1.258 1.00 76.25 91 ILE A C 1
ATOM 712 O O . ILE A 1 91 ? 14.372 -12.338 0.814 1.00 76.25 91 ILE A O 1
ATOM 716 N N . LEU A 1 92 ? 13.342 -10.463 1.477 1.00 71.69 92 LEU A N 1
ATOM 717 C CA . LEU A 1 92 ? 14.455 -9.561 1.149 1.00 71.69 92 LEU A CA 1
ATOM 718 C C . LEU A 1 92 ? 15.662 -9.694 2.085 1.00 71.69 92 LEU A C 1
ATOM 720 O O . LEU A 1 92 ? 16.803 -9.472 1.668 1.00 71.69 92 LEU A O 1
ATOM 724 N N . TYR A 1 93 ? 15.440 -10.051 3.353 1.00 63.75 93 TYR A N 1
ATOM 725 C CA . TYR A 1 93 ? 16.506 -10.264 4.335 1.00 63.75 93 TYR A CA 1
ATOM 726 C C . TYR A 1 93 ? 17.232 -11.607 4.188 1.00 63.75 93 TYR A C 1
ATOM 728 O O . TYR A 1 93 ? 18.098 -11.904 5.012 1.00 63.75 93 TYR A O 1
ATOM 736 N N . GLN A 1 94 ? 16.992 -12.378 3.119 1.00 59.16 94 GLN A N 1
ATOM 737 C CA . GLN A 1 94 ? 17.823 -13.531 2.756 1.00 59.16 94 GLN A CA 1
ATOM 738 C C . GLN A 1 94 ? 18.904 -13.207 1.693 1.00 59.16 94 GLN A C 1
ATOM 740 O O . GLN A 1 94 ? 18.821 -13.688 0.567 1.00 59.16 94 GLN A O 1
ATOM 745 N N . PRO A 1 95 ? 20.006 -12.492 2.015 1.00 59.34 95 PRO A N 1
ATOM 746 C CA . PRO A 1 95 ? 21.157 -12.342 1.128 1.00 59.34 95 PRO A CA 1
ATOM 747 C C . PRO A 1 95 ? 22.293 -13.322 1.488 1.00 59.34 95 PRO A C 1
ATOM 749 O O . PRO A 1 95 ? 23.456 -12.916 1.539 1.00 59.34 95 PRO A O 1
ATOM 752 N N . LYS A 1 96 ? 21.996 -14.592 1.816 1.00 53.53 96 LYS A N 1
ATOM 753 C CA . LYS A 1 96 ? 23.044 -15.550 2.241 1.00 53.53 96 LYS A CA 1
ATOM 754 C C . LYS A 1 96 ? 23.135 -16.880 1.503 1.00 53.53 96 LYS A C 1
ATOM 756 O O . LYS A 1 96 ? 24.186 -17.499 1.617 1.00 53.53 96 LYS A O 1
ATOM 761 N N . LYS A 1 97 ? 22.159 -17.300 0.693 1.00 52.66 97 LYS A N 1
ATOM 762 C CA . LYS A 1 97 ? 22.378 -18.498 -0.142 1.00 52.66 97 LYS A CA 1
ATOM 763 C C . LYS A 1 97 ? 23.243 -18.225 -1.375 1.00 52.66 97 LYS A C 1
ATOM 765 O O . LYS A 1 97 ? 24.053 -19.074 -1.714 1.00 52.66 97 LYS A O 1
ATOM 770 N N . GLN A 1 98 ? 23.194 -17.020 -1.946 1.00 54.31 98 GLN A N 1
ATOM 771 C CA . GLN A 1 98 ? 24.009 -16.703 -3.127 1.00 54.31 98 GLN A CA 1
ATOM 772 C C . GLN A 1 98 ? 25.503 -16.525 -2.801 1.00 54.31 98 GLN A C 1
ATOM 774 O O . GLN A 1 98 ? 26.354 -17.108 -3.457 1.00 54.31 98 GLN A O 1
ATOM 779 N N . LYS A 1 99 ? 25.843 -15.813 -1.713 1.00 54.03 99 LYS A N 1
ATOM 780 C CA . LYS A 1 99 ? 27.253 -15.573 -1.335 1.00 54.03 99 LYS A CA 1
ATOM 781 C C . LYS A 1 99 ? 28.007 -16.828 -0.882 1.00 54.03 99 LYS A C 1
ATOM 783 O O . LYS A 1 99 ? 29.231 -16.806 -0.844 1.00 54.03 99 LYS A O 1
ATOM 788 N N . VAL A 1 100 ? 27.301 -17.881 -0.468 1.00 60.44 100 VAL A N 1
ATOM 789 C CA . VAL A 1 100 ? 27.923 -19.150 -0.061 1.00 60.44 100 VAL A CA 1
ATOM 790 C C . VAL A 1 100 ? 28.202 -20.025 -1.281 1.00 60.44 100 VAL A C 1
ATOM 792 O O . VAL A 1 100 ? 29.266 -20.624 -1.332 1.00 60.44 100 VAL A O 1
ATOM 795 N N . ILE A 1 101 ? 27.313 -20.039 -2.279 1.00 60.31 101 ILE A N 1
ATOM 796 C CA . ILE A 1 101 ? 27.510 -20.801 -3.521 1.00 60.31 101 ILE A CA 1
ATOM 797 C C . ILE A 1 101 ? 28.645 -20.188 -4.361 1.00 60.31 101 ILE A C 1
ATOM 799 O O . ILE A 1 101 ? 29.587 -20.900 -4.696 1.00 60.31 101 ILE A O 1
ATOM 803 N N . ASP A 1 102 ? 28.666 -18.862 -4.544 1.00 60.31 102 ASP A N 1
ATOM 804 C CA . ASP A 1 102 ? 29.744 -18.175 -5.284 1.00 60.31 102 ASP A CA 1
ATOM 805 C C . ASP A 1 102 ? 31.126 -18.335 -4.605 1.00 60.31 102 ASP A C 1
ATOM 807 O O . ASP A 1 102 ? 32.172 -18.378 -5.259 1.00 60.31 102 ASP A O 1
ATOM 811 N N . LYS A 1 103 ? 31.151 -18.442 -3.266 1.00 61.69 103 LYS A N 1
ATOM 812 C CA . LYS A 1 103 ? 32.382 -18.654 -2.481 1.00 61.69 103 LYS A CA 1
ATOM 813 C C . LYS A 1 103 ? 32.853 -20.114 -2.485 1.00 61.69 103 LYS A C 1
ATOM 815 O O . LYS A 1 103 ? 34.006 -20.374 -2.151 1.00 61.69 103 LYS A O 1
ATOM 820 N N . LEU A 1 104 ? 31.974 -21.059 -2.815 1.00 64.81 104 LEU A N 1
ATOM 821 C CA . LEU A 1 104 ? 32.312 -22.475 -2.948 1.00 64.81 104 LEU A CA 1
ATOM 822 C C . LEU A 1 104 ? 32.841 -22.786 -4.355 1.00 64.81 104 LEU A C 1
ATOM 824 O O . LEU A 1 104 ? 33.829 -23.504 -4.461 1.00 64.81 104 LEU A O 1
ATOM 828 N N . GLU A 1 105 ? 32.286 -22.182 -5.411 1.00 61.78 105 GLU A N 1
ATOM 829 C CA . GLU A 1 105 ? 32.804 -22.346 -6.783 1.00 61.78 105 GLU A CA 1
ATOM 830 C C . GLU A 1 105 ? 34.210 -21.753 -6.971 1.00 61.78 105 GLU A C 1
ATOM 832 O O . GLU A 1 105 ? 35.048 -22.339 -7.647 1.00 61.78 105 GLU A O 1
ATOM 837 N N . THR A 1 106 ? 34.526 -20.643 -6.298 1.00 63.50 106 THR A N 1
ATOM 838 C CA . THR A 1 106 ? 35.865 -20.016 -6.339 1.00 63.50 106 THR A CA 1
ATOM 839 C C . THR A 1 106 ? 36.937 -20.735 -5.515 1.00 63.50 106 THR A C 1
ATOM 841 O O . THR A 1 106 ? 38.098 -20.345 -5.565 1.00 63.50 106 THR A O 1
ATOM 844 N N . LYS A 1 107 ? 36.575 -21.758 -4.731 1.00 62.62 107 LYS A N 1
ATOM 845 C CA . LYS A 1 107 ? 37.524 -22.571 -3.948 1.00 62.62 107 LYS A CA 1
ATOM 846 C C . LYS A 1 107 ? 37.836 -23.933 -4.571 1.00 62.62 107 LYS A C 1
ATOM 848 O O . LYS A 1 107 ? 38.696 -24.635 -4.047 1.00 62.62 107 LYS A O 1
ATOM 853 N N . VAL A 1 108 ? 37.107 -24.316 -5.617 1.00 67.06 108 VAL A N 1
ATOM 854 C CA . VAL A 1 108 ? 37.229 -25.617 -6.298 1.00 67.06 108 VAL A CA 1
ATOM 855 C C . VAL A 1 108 ? 37.991 -25.497 -7.629 1.00 67.06 108 VAL A C 1
ATOM 857 O O . VAL A 1 108 ? 38.435 -26.512 -8.156 1.00 67.06 108 VAL A O 1
ATOM 860 N N . ASN A 1 109 ? 38.193 -24.273 -8.125 1.00 52.28 109 ASN A N 1
ATOM 861 C CA . ASN A 1 109 ? 39.037 -23.933 -9.278 1.00 52.28 109 ASN A CA 1
ATOM 862 C C . ASN A 1 109 ? 40.349 -23.286 -8.815 1.00 52.28 109 ASN A C 1
ATOM 864 O O . ASN A 1 109 ? 41.348 -23.391 -9.557 1.00 52.28 109 ASN A O 1
#

Foldseek 3Di:
DPPPPVVVVVVVVVVVVVVVVVVVVVVVVVVVVVPPPPVPLVVQLVCLVVQLVVLVVQLVVLVVVCPDPVSVVSNVVSVVSNVVSVVSNVVSPPPPPVVVVVVVVVVVD

pLDDT: mean 77.4, std 13.83, range [52.28, 96.19]